Protein AF-A0A0F9D3J4-F1 (afdb_monomer_lite)

Radius of gyration: 23.86 Å; chains: 1; bounding box: 28×33×98 Å

Secondary structure (DSSP, 8-state):
-----------------------PPEEEEEEEEEETTEEEEEEEEEETTS---TT-SS-EEEEEESS-B-HHHHHHHHHHHHHHTT-GGGTTTTHHHHHHHPPPB-TT-EEEEEE-TT--EEEEETTEE--

Foldseek 3Di:
DDDDDPDDDDDPPPPPPPPPCPLDWAWLDKDWDDDPHDTFWIWTKTDSVSHDDPPDDWIKIKTFGQAWDAQLVVLVVVLVVCVVVVVPVCRVVCNVVSNQQDGTDGHRKMWMWTAHRVRDIWIDINNHTRD

Organism: NCBI:txid412755

pLDDT: mean 87.99, std 17.9, range [39.69, 98.56]

Structure (mmCIF, N/CA/C/O backbone):
data_AF-A0A0F9D3J4-F1
#
_entry.id   AF-A0A0F9D3J4-F1
#
loop_
_atom_site.group_PDB
_atom_site.id
_atom_site.type_symbol
_atom_site.label_atom_id
_atom_site.label_alt_id
_atom_site.label_comp_id
_atom_site.label_asym_id
_atom_site.label_entity_id
_atom_site.label_seq_id
_atom_site.pdbx_PDB_ins_code
_atom_site.Cartn_x
_atom_site.Cartn_y
_atom_site.Cartn_z
_atom_site.occupancy
_atom_site.B_iso_or_equiv
_atom_site.auth_seq_id
_atom_site.auth_comp_id
_atom_site.auth_asym_id
_atom_site.auth_atom_id
_atom_site.pdbx_PDB_model_num
ATOM 1 N N . MET A 1 1 ? -3.394 -19.948 -79.403 1.00 39.69 1 MET A N 1
ATOM 2 C CA . MET A 1 1 ? -2.740 -18.671 -79.032 1.00 39.69 1 MET A CA 1
ATOM 3 C C . MET A 1 1 ? -3.462 -18.092 -77.824 1.00 39.69 1 MET A C 1
ATOM 5 O O . MET A 1 1 ? -4.677 -18.173 -77.764 1.00 39.69 1 MET A O 1
ATOM 9 N N . ARG A 1 2 ? -2.680 -17.616 -76.853 1.00 48.69 2 ARG A N 1
ATOM 10 C CA . ARG A 1 2 ? -3.024 -17.115 -75.508 1.00 48.69 2 ARG A CA 1
ATOM 11 C C . ARG A 1 2 ? -4.236 -16.167 -75.433 1.00 48.69 2 ARG A C 1
ATOM 13 O O . ARG A 1 2 ? -4.377 -15.338 -76.329 1.00 48.69 2 ARG A O 1
ATOM 20 N N . LYS A 1 3 ? -4.938 -16.181 -74.285 1.00 40.97 3 LYS A N 1
ATOM 21 C CA . LYS A 1 3 ? -5.126 -15.059 -73.315 1.00 40.97 3 LYS A CA 1
ATOM 22 C C . LYS A 1 3 ? -6.365 -15.353 -72.445 1.00 40.97 3 LYS A C 1
ATOM 24 O O . LYS A 1 3 ? -7.468 -15.398 -72.961 1.00 40.97 3 LYS A O 1
ATOM 29 N N . SER A 1 4 ? -6.207 -15.831 -71.212 1.00 41.06 4 SER A N 1
ATOM 30 C CA . SER A 1 4 ? -5.938 -15.086 -69.963 1.00 41.06 4 SER A CA 1
ATOM 31 C C . SER A 1 4 ? -7.217 -14.982 -69.123 1.00 41.06 4 SER A C 1
ATOM 33 O O . SER A 1 4 ? -8.050 -14.110 -69.335 1.00 41.06 4 SER A O 1
ATOM 35 N N . ILE A 1 5 ? -7.338 -15.907 -68.170 1.00 49.16 5 ILE A N 1
ATOM 36 C CA . ILE A 1 5 ? -8.281 -15.888 -67.048 1.00 49.16 5 ILE A CA 1
ATOM 37 C C . ILE A 1 5 ? -7.826 -14.773 -66.099 1.00 49.16 5 ILE A C 1
ATOM 39 O O . ILE A 1 5 ? -6.699 -14.808 -65.607 1.00 49.16 5 ILE A O 1
ATOM 43 N N . VAL A 1 6 ? -8.671 -13.771 -65.857 1.00 45.12 6 VAL A N 1
ATOM 44 C CA . VAL A 1 6 ? -8.454 -12.798 -64.780 1.00 45.12 6 VAL A CA 1
ATOM 45 C C . VAL A 1 6 ? -8.975 -13.437 -63.496 1.00 45.12 6 VAL A C 1
ATOM 47 O O . VAL A 1 6 ? -10.164 -13.372 -63.199 1.00 45.12 6 VAL A O 1
ATOM 50 N N . SER A 1 7 ? -8.094 -14.105 -62.750 1.00 44.06 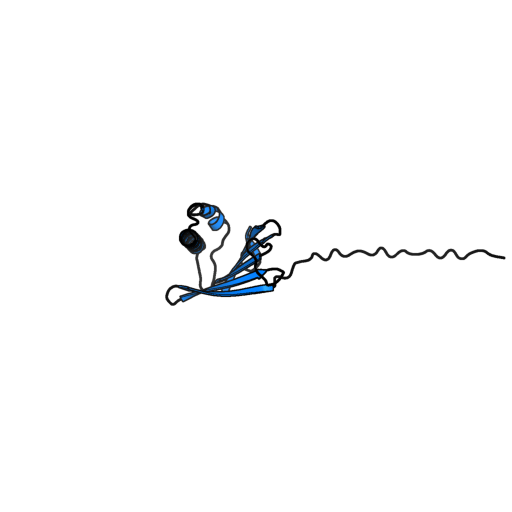7 SER A N 1
ATOM 51 C CA . SER A 1 7 ? -8.377 -14.462 -61.359 1.00 44.06 7 SER A CA 1
ATOM 52 C C . SER A 1 7 ? -8.220 -13.209 -60.506 1.00 44.06 7 SER A C 1
ATOM 54 O O . SER A 1 7 ? -7.115 -12.700 -60.326 1.00 44.06 7 SER A O 1
ATOM 56 N N . LEU A 1 8 ? -9.345 -12.710 -59.999 1.00 46.28 8 LEU A N 1
ATOM 57 C CA . LEU A 1 8 ? -9.405 -11.684 -58.966 1.00 46.28 8 LEU A CA 1
ATOM 58 C C . LEU A 1 8 ? -8.728 -12.247 -57.702 1.00 46.28 8 LEU A C 1
ATOM 60 O O . LEU A 1 8 ? -9.284 -13.112 -57.029 1.00 46.28 8 LEU A O 1
ATOM 64 N N . LEU A 1 9 ? -7.502 -11.808 -57.408 1.00 44.47 9 LEU A N 1
ATOM 65 C CA . LEU A 1 9 ? -6.818 -12.143 -56.160 1.00 44.47 9 LEU A CA 1
ATOM 66 C C . LEU A 1 9 ? -7.448 -11.317 -55.031 1.00 44.47 9 LEU A C 1
ATOM 68 O O . LEU A 1 9 ? -7.178 -10.126 -54.882 1.00 44.47 9 LEU A O 1
ATOM 72 N N . SER A 1 10 ? -8.309 -11.947 -54.240 1.00 47.59 10 SER A N 1
ATOM 73 C CA . SER A 1 10 ? -8.764 -11.414 -52.960 1.00 47.59 10 SER A CA 1
ATOM 74 C C . SER A 1 10 ? -7.584 -11.445 -51.988 1.00 47.59 10 SER A C 1
ATOM 76 O O . SER A 1 10 ? -7.189 -12.512 -51.528 1.00 47.59 10 SER A O 1
ATOM 78 N N . ILE A 1 11 ? -6.980 -10.292 -51.703 1.00 61.31 11 ILE A N 1
ATOM 79 C CA . ILE A 1 11 ? -5.970 -10.168 -50.647 1.00 61.31 11 ILE A CA 1
ATOM 80 C C . ILE A 1 11 ? -6.712 -10.261 -49.307 1.00 61.31 11 ILE A C 1
ATOM 82 O O . ILE A 1 11 ? -7.546 -9.393 -49.038 1.00 61.31 11 ILE A O 1
ATOM 86 N N . PRO A 1 12 ? -6.454 -11.265 -48.451 1.00 57.50 12 PRO A N 1
ATOM 87 C CA . PRO A 1 12 ? -6.977 -11.229 -47.100 1.00 57.50 12 PRO A CA 1
ATOM 88 C C . PRO A 1 12 ? -6.198 -10.156 -46.339 1.00 57.50 12 PRO A C 1
ATOM 90 O O . PRO A 1 12 ? -4.985 -10.259 -46.146 1.00 57.50 12 PRO A O 1
ATOM 93 N N . LEU A 1 13 ? -6.900 -9.096 -45.941 1.00 56.94 13 LEU A N 1
ATOM 94 C CA . LEU A 1 13 ? -6.393 -8.105 -45.006 1.00 56.94 13 LEU A CA 1
ATOM 95 C C . LEU A 1 13 ? -6.146 -8.829 -43.676 1.00 56.94 13 LEU A C 1
ATOM 97 O O . LEU A 1 13 ? -7.079 -9.100 -42.924 1.00 56.94 13 LEU A O 1
ATOM 101 N N . LEU A 1 14 ? -4.893 -9.212 -43.427 1.00 52.09 14 LEU A N 1
ATOM 102 C CA . LEU A 1 14 ? -4.442 -9.723 -42.138 1.00 52.09 14 LEU A CA 1
ATOM 103 C C . LEU A 1 14 ? -4.642 -8.609 -41.109 1.00 52.09 14 LEU A C 1
ATOM 105 O O . LEU A 1 14 ? -3.822 -7.702 -40.980 1.00 52.09 14 LEU A O 1
ATOM 109 N N . LEU A 1 15 ? -5.766 -8.668 -40.398 1.00 55.50 15 LEU A N 1
ATOM 110 C CA . LEU A 1 15 ? -5.972 -7.928 -39.166 1.00 55.50 15 LEU A CA 1
ATOM 111 C C . LEU A 1 15 ? -4.920 -8.440 -38.178 1.00 55.50 15 LEU A C 1
ATOM 113 O O . LEU A 1 15 ? -5.085 -9.502 -37.582 1.00 55.50 15 LEU A O 1
ATOM 117 N N . LEU A 1 16 ? -3.805 -7.719 -38.042 1.00 51.72 16 LEU A N 1
ATOM 118 C CA . LEU A 1 16 ? -2.929 -7.900 -36.896 1.00 51.72 16 LEU A CA 1
ATOM 119 C C . LEU A 1 16 ? -3.729 -7.482 -35.665 1.00 51.72 16 LEU A C 1
ATOM 121 O O . LEU A 1 16 ? -3.842 -6.298 -35.351 1.00 51.72 16 LEU A O 1
ATOM 125 N N . SER A 1 17 ? -4.306 -8.466 -34.984 1.00 54.84 17 SER A N 1
ATOM 126 C CA . SER A 1 17 ? -4.789 -8.309 -33.622 1.00 54.84 17 SER A CA 1
ATOM 127 C C . SER A 1 17 ? -3.619 -7.791 -32.792 1.00 54.84 17 SER A C 1
ATOM 129 O O . SER A 1 17 ? -2.645 -8.508 -32.557 1.00 54.84 17 SER A O 1
ATOM 131 N N . MET A 1 18 ? -3.678 -6.524 -32.388 1.00 55.41 18 MET A N 1
ATOM 132 C CA . MET A 1 18 ? -2.785 -5.984 -31.373 1.00 55.41 18 MET A CA 1
ATOM 133 C C . MET A 1 18 ? -3.153 -6.699 -30.072 1.00 55.41 18 MET A C 1
ATOM 135 O O . MET A 1 18 ? -4.056 -6.274 -29.357 1.00 55.41 18 MET A O 1
ATOM 139 N N . ASN A 1 19 ? -2.518 -7.838 -29.799 1.00 46.19 19 ASN A N 1
ATOM 140 C CA 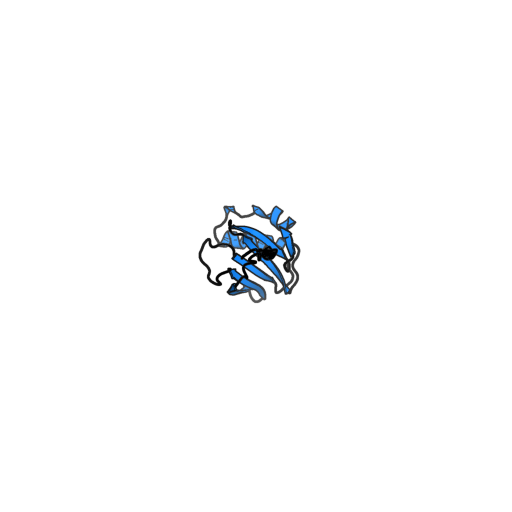. ASN A 1 19 ? -2.588 -8.448 -28.482 1.00 46.19 19 ASN A CA 1
ATOM 141 C C . ASN A 1 19 ? -1.962 -7.440 -27.521 1.00 46.19 19 ASN A C 1
ATOM 143 O O . ASN A 1 19 ? -0.741 -7.280 -27.496 1.00 46.19 19 ASN A O 1
ATOM 147 N N . SER A 1 20 ? -2.799 -6.723 -26.772 1.00 47.34 20 SER A N 1
ATOM 148 C CA . SER A 1 20 ? -2.358 -5.966 -25.611 1.00 47.34 20 SER A CA 1
ATOM 149 C C . SER A 1 20 ? -1.604 -6.943 -24.722 1.00 47.34 20 SER A C 1
ATOM 151 O O . SER A 1 20 ? -2.208 -7.846 -24.144 1.00 47.34 20 SER A O 1
ATOM 153 N N . LEU A 1 21 ? -0.279 -6.812 -24.667 1.00 47.06 21 LEU A N 1
ATOM 154 C CA . LEU A 1 21 ? 0.562 -7.577 -23.762 1.00 47.06 21 LEU A CA 1
ATOM 155 C C . LEU A 1 21 ? 0.239 -7.087 -22.348 1.00 47.06 21 LEU A C 1
ATOM 157 O O . LEU A 1 21 ? 0.934 -6.238 -21.797 1.00 47.06 21 LEU A O 1
ATOM 161 N N . SER A 1 22 ? -0.860 -7.577 -21.777 1.00 55.09 22 SER A N 1
ATOM 162 C CA . SER A 1 22 ? -1.036 -7.571 -20.334 1.00 55.09 22 SER A CA 1
ATOM 163 C C . SER A 1 22 ? 0.085 -8.452 -19.810 1.00 55.09 22 SER A C 1
ATOM 165 O O . SER A 1 22 ? 0.012 -9.676 -19.900 1.00 55.09 22 SER A O 1
ATOM 167 N N . ALA A 1 23 ? 1.202 -7.837 -19.428 1.00 62.12 23 ALA A N 1
ATOM 168 C CA . ALA A 1 23 ? 2.334 -8.576 -18.910 1.00 62.12 23 ALA A CA 1
ATOM 169 C C . ALA A 1 23 ? 1.863 -9.316 -17.654 1.00 62.12 23 ALA A C 1
ATOM 171 O O . ALA A 1 23 ? 1.584 -8.692 -16.630 1.00 62.12 23 ALA A O 1
ATOM 172 N N . GLU A 1 24 ? 1.723 -10.639 -17.745 1.00 85.81 24 GLU A N 1
ATOM 173 C CA . GLU A 1 24 ? 1.344 -11.450 -16.596 1.00 85.81 24 GLU A CA 1
ATOM 174 C C . GLU A 1 24 ? 2.408 -11.294 -15.504 1.00 85.81 24 GLU A C 1
ATOM 176 O O . GLU A 1 24 ? 3.598 -11.545 -15.71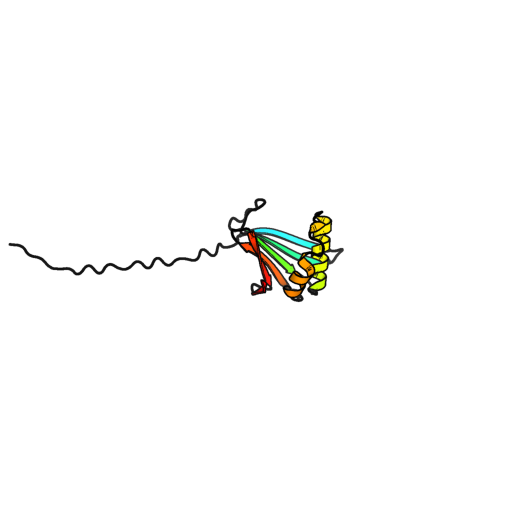6 1.00 85.81 24 GLU A O 1
ATOM 181 N N . PHE A 1 25 ? 1.980 -10.848 -14.325 1.00 94.38 25 PHE A N 1
ATOM 182 C CA . PHE A 1 25 ? 2.859 -10.686 -13.176 1.00 94.38 25 PHE A CA 1
ATOM 183 C C . PHE A 1 25 ? 3.202 -12.054 -12.584 1.00 94.38 25 PHE A C 1
ATOM 185 O O . PHE A 1 25 ? 2.331 -12.784 -12.112 1.00 94.38 25 PHE A O 1
ATOM 192 N N . LYS A 1 26 ? 4.493 -12.376 -12.548 1.00 96.88 26 LYS A N 1
ATOM 193 C CA . LYS A 1 26 ? 5.035 -13.572 -11.904 1.00 96.88 26 LYS A CA 1
ATOM 194 C C . LYS A 1 26 ? 5.519 -13.226 -10.504 1.00 96.88 26 LYS A C 1
ATOM 196 O O . LYS A 1 26 ? 6.122 -12.177 -10.278 1.00 96.88 26 LYS A O 1
ATOM 201 N N . GLN A 1 27 ? 5.249 -14.110 -9.550 1.00 97.38 27 GLN A N 1
ATOM 202 C CA . GLN A 1 27 ? 5.653 -13.905 -8.164 1.00 97.38 27 GLN A CA 1
ATOM 203 C C . GLN A 1 27 ? 7.179 -13.892 -8.043 1.00 97.38 27 GLN A C 1
ATOM 205 O O . GLN A 1 27 ? 7.847 -14.803 -8.520 1.00 97.38 27 GLN A O 1
ATOM 210 N N . VAL A 1 28 ? 7.695 -12.864 -7.374 1.00 97.88 28 VAL A N 1
ATOM 211 C CA . VAL A 1 28 ? 9.082 -12.795 -6.907 1.00 97.88 28 VAL A CA 1
ATOM 212 C C . VAL A 1 28 ? 9.187 -13.478 -5.547 1.00 97.88 28 VAL A C 1
ATOM 214 O O . VAL A 1 28 ? 10.054 -14.315 -5.329 1.00 97.88 28 VAL A O 1
ATOM 217 N N . GLY A 1 29 ? 8.285 -13.131 -4.627 1.00 97.31 29 GLY A N 1
ATOM 218 C CA . GLY A 1 29 ? 8.300 -13.635 -3.259 1.00 97.31 29 GLY A CA 1
ATOM 219 C C . GLY A 1 29 ? 7.056 -13.228 -2.477 1.00 97.31 29 GLY A C 1
ATOM 220 O O . GLY A 1 29 ? 6.244 -12.427 -2.948 1.00 97.31 29 GLY A O 1
ATOM 221 N N . GLN A 1 30 ? 6.918 -13.805 -1.287 1.00 98.19 30 GLN A N 1
ATOM 222 C CA . GLN A 1 30 ? 5.841 -13.511 -0.349 1.00 98.19 30 GLN A CA 1
ATOM 223 C C . GLN A 1 30 ? 6.346 -13.611 1.092 1.00 98.19 30 GLN A C 1
ATOM 225 O O . GLN A 1 30 ? 7.298 -14.344 1.364 1.00 98.19 30 GLN A O 1
ATOM 230 N N . SER A 1 31 ? 5.695 -12.906 2.006 1.00 97.38 31 SER A N 1
ATOM 231 C CA . SER A 1 31 ? 6.002 -12.924 3.437 1.00 97.38 31 SER A CA 1
ATOM 232 C C . SER A 1 31 ? 4.771 -12.540 4.243 1.00 97.38 31 SER A C 1
ATOM 234 O O . SER A 1 31 ? 3.973 -11.732 3.777 1.00 97.38 31 SER A O 1
ATOM 236 N N . ARG A 1 32 ? 4.661 -13.032 5.474 1.00 97.31 32 ARG A N 1
ATOM 237 C CA . ARG A 1 32 ? 3.663 -12.559 6.433 1.00 97.31 32 ARG A CA 1
ATOM 238 C C . ARG A 1 32 ? 4.254 -11.458 7.307 1.00 97.31 32 ARG A C 1
ATOM 240 O O . ARG A 1 32 ? 5.395 -11.578 7.748 1.00 97.31 32 ARG A O 1
ATOM 247 N N . PHE A 1 33 ? 3.493 -10.390 7.536 1.00 94.44 33 PHE A N 1
ATOM 248 C CA . PHE A 1 33 ? 3.816 -9.385 8.545 1.00 94.44 33 PHE A CA 1
ATOM 249 C C . PHE A 1 33 ? 3.028 -9.661 9.827 1.00 94.44 33 PHE A C 1
ATOM 251 O O . PHE A 1 33 ? 1.799 -9.774 9.801 1.00 94.44 33 PHE A O 1
ATOM 258 N N . GLU A 1 34 ? 3.747 -9.727 10.945 1.00 93.00 34 GLU A N 1
ATOM 259 C CA . GLU A 1 34 ? 3.209 -9.997 12.277 1.00 93.00 34 GLU A CA 1
ATOM 260 C C . GLU A 1 34 ? 3.549 -8.844 13.223 1.00 93.00 34 GLU A C 1
ATOM 262 O O . GLU A 1 34 ? 4.644 -8.276 13.173 1.00 93.00 34 GLU A O 1
ATOM 267 N N . TYR A 1 35 ? 2.616 -8.503 14.112 1.00 85.50 35 TYR A N 1
ATOM 268 C CA . TYR A 1 35 ? 2.835 -7.504 15.154 1.00 85.50 35 TYR A CA 1
ATOM 269 C C . TYR A 1 35 ? 2.461 -8.065 16.526 1.00 85.50 35 TYR A C 1
ATOM 271 O O . TYR A 1 35 ? 1.300 -8.392 16.786 1.00 85.50 35 TYR A O 1
ATOM 279 N N . TYR A 1 36 ? 3.467 -8.167 17.402 1.00 85.88 36 TYR A N 1
ATOM 280 C CA . TYR A 1 36 ? 3.453 -8.932 18.654 1.00 85.88 36 TYR A CA 1
ATOM 281 C C . TYR A 1 36 ? 3.121 -10.417 18.456 1.00 85.88 36 TYR A C 1
ATOM 283 O O . TYR A 1 36 ? 4.023 -11.241 18.415 1.00 85.88 36 TYR A O 1
ATOM 291 N N . PHE A 1 37 ? 1.838 -10.747 18.362 1.00 86.12 37 PHE A N 1
ATOM 292 C CA . PHE A 1 37 ? 1.314 -12.110 18.218 1.00 86.12 37 PHE A CA 1
ATOM 293 C C . PHE A 1 37 ? 0.165 -12.174 17.205 1.00 86.12 37 PHE A C 1
ATOM 295 O O . PHE A 1 37 ? -0.560 -13.163 17.145 1.00 86.12 37 PHE A O 1
ATOM 302 N N . TRP A 1 38 ? -0.037 -11.094 16.448 1.00 88.69 38 TRP A N 1
ATOM 303 C CA . TRP A 1 38 ? -1.116 -10.989 15.485 1.00 88.69 38 TRP A CA 1
ATOM 304 C C . TRP A 1 38 ? -0.592 -10.959 14.060 1.00 88.69 38 TRP A C 1
ATOM 306 O O . TRP A 1 38 ? 0.202 -10.081 13.711 1.00 88.69 38 TRP A O 1
ATOM 316 N N . ASP A 1 39 ? -1.168 -11.809 13.222 1.00 94.12 39 ASP A N 1
ATOM 317 C CA . ASP A 1 39 ? -1.009 -11.753 11.776 1.00 94.12 39 ASP A CA 1
ATOM 318 C C . ASP A 1 39 ? -1.729 -10.510 11.236 1.00 94.12 39 ASP A C 1
ATOM 320 O O . ASP A 1 39 ? -2.913 -10.288 11.508 1.00 94.12 39 ASP A O 1
ATOM 324 N N . VAL A 1 40 ? -1.004 -9.643 10.529 1.00 94.44 40 VAL A N 1
ATOM 325 C CA . VAL A 1 40 ? -1.525 -8.357 10.040 1.00 94.44 40 VAL A CA 1
ATOM 326 C C . VAL A 1 40 ? -1.895 -8.456 8.566 1.00 94.44 40 VAL A C 1
ATOM 328 O O . VAL A 1 40 ? -3.032 -8.163 8.202 1.00 94.44 40 VAL A O 1
ATOM 331 N N . TYR A 1 41 ? -0.947 -8.859 7.720 1.00 97.00 41 TYR A N 1
ATOM 332 C CA . TYR A 1 41 ? -1.177 -9.072 6.294 1.00 97.00 41 TYR A CA 1
ATOM 333 C C . TYR A 1 41 ? -0.178 -10.068 5.705 1.00 97.00 41 TYR A C 1
ATOM 335 O O . TYR A 1 41 ? 0.949 -10.208 6.188 1.00 97.00 41 TYR A O 1
ATOM 343 N N . ASP A 1 42 ? -0.571 -10.687 4.597 1.00 98.19 42 ASP A N 1
ATOM 344 C CA . ASP A 1 42 ? 0.337 -11.373 3.687 1.00 98.19 42 ASP A CA 1
ATOM 345 C C . ASP A 1 42 ? 0.779 -10.407 2.582 1.00 98.19 42 ASP A C 1
ATOM 347 O O . ASP A 1 42 ? -0.038 -9.871 1.832 1.00 98.19 42 ASP A O 1
ATOM 351 N N . ALA A 1 43 ? 2.085 -10.167 2.487 1.00 97.94 43 ALA A N 1
ATOM 352 C CA . ALA A 1 43 ? 2.699 -9.372 1.436 1.00 97.94 43 ALA A CA 1
ATOM 353 C C . ALA A 1 43 ? 3.157 -10.267 0.286 1.00 97.94 43 ALA A C 1
ATOM 355 O O . ALA A 1 43 ? 3.814 -11.287 0.497 1.00 97.94 43 ALA A O 1
ATOM 356 N N . LYS A 1 44 ? 2.880 -9.843 -0.946 1.00 98.44 44 LYS A N 1
ATOM 357 C CA . LYS A 1 44 ? 3.338 -10.492 -2.175 1.00 98.44 44 LYS A CA 1
ATOM 358 C C . LYS A 1 44 ? 3.942 -9.467 -3.122 1.00 98.44 44 LYS A C 1
ATOM 360 O O . LYS A 1 44 ? 3.308 -8.465 -3.443 1.00 98.44 44 LYS A O 1
ATOM 365 N N . LEU A 1 45 ? 5.145 -9.757 -3.611 1.00 98.00 45 LEU A N 1
ATOM 366 C CA . LEU A 1 45 ? 5.810 -8.988 -4.658 1.00 98.00 45 LEU A CA 1
ATOM 367 C C . LEU A 1 45 ? 5.797 -9.784 -5.962 1.00 98.00 45 LEU A C 1
ATOM 369 O O . LEU A 1 45 ? 6.149 -10.967 -5.984 1.00 98.00 45 LEU A O 1
ATOM 373 N N . ALA A 1 46 ? 5.428 -9.130 -7.056 1.00 97.62 46 ALA A N 1
ATOM 374 C CA . ALA A 1 46 ? 5.435 -9.710 -8.388 1.00 97.62 46 ALA A CA 1
ATOM 375 C C . ALA A 1 46 ? 6.017 -8.742 -9.428 1.00 97.62 46 ALA A C 1
ATOM 377 O O . ALA A 1 46 ? 5.861 -7.524 -9.330 1.00 97.62 46 ALA A O 1
ATOM 378 N N . THR A 1 47 ? 6.663 -9.296 -10.450 1.00 97.06 47 THR A N 1
ATOM 379 C CA . THR A 1 47 ? 7.197 -8.579 -11.621 1.00 97.06 47 THR A CA 1
ATOM 380 C C . THR A 1 47 ? 6.899 -9.395 -12.882 1.00 97.06 47 THR A C 1
ATOM 382 O O . THR A 1 47 ? 6.646 -10.595 -12.776 1.00 97.06 47 THR A O 1
ATOM 385 N N . PRO A 1 48 ? 6.957 -8.825 -14.098 1.00 95.69 48 PRO A N 1
ATOM 386 C CA . PRO A 1 48 ? 6.762 -9.606 -15.326 1.00 95.69 48 PRO A CA 1
ATOM 387 C C . PRO A 1 48 ? 7.732 -10.789 -15.472 1.00 95.69 48 PRO A C 1
ATOM 389 O O . PRO A 1 48 ? 7.407 -11.821 -16.060 1.00 95.69 48 PRO A O 1
ATOM 392 N N . THR A 1 49 ? 8.944 -10.650 -14.928 1.00 94.88 49 THR A N 1
ATOM 393 C CA . THR A 1 49 ? 9.996 -11.670 -15.014 1.00 94.88 49 THR A CA 1
ATOM 394 C C . THR A 1 49 ? 9.977 -12.654 -13.845 1.00 94.88 49 THR A C 1
ATOM 396 O O . THR A 1 49 ? 10.570 -13.724 -13.959 1.00 94.88 49 THR A O 1
ATOM 399 N N . GLY A 1 50 ? 9.320 -12.321 -12.728 1.00 96.06 50 GLY A N 1
ATOM 400 C CA . GLY A 1 50 ? 9.414 -13.074 -11.471 1.00 96.06 50 GLY A CA 1
ATOM 401 C C . GLY A 1 50 ? 10.763 -12.907 -10.765 1.00 96.06 50 GLY A C 1
ATOM 402 O O . GLY A 1 50 ? 11.059 -13.618 -9.813 1.00 96.06 50 GLY A O 1
ATOM 403 N N . GLN A 1 51 ? 11.591 -11.971 -11.230 1.00 95.44 51 GLN A N 1
ATOM 404 C CA . GLN A 1 51 ? 12.851 -11.575 -10.608 1.00 95.44 51 GLN A CA 1
ATOM 405 C C . GLN A 1 51 ? 12.771 -10.090 -10.259 1.00 95.44 51 GLN A C 1
ATOM 407 O O . GLN A 1 51 ? 12.146 -9.318 -10.993 1.00 95.44 51 GLN A O 1
ATOM 412 N N . TYR A 1 52 ? 13.378 -9.696 -9.141 1.00 93.69 52 TYR A N 1
ATOM 413 C CA . TYR A 1 52 ? 13.409 -8.302 -8.706 1.00 93.69 52 TYR A CA 1
ATOM 414 C C . TYR A 1 52 ? 14.810 -7.715 -8.834 1.00 93.69 52 TYR A C 1
ATOM 416 O O . TYR A 1 52 ? 15.792 -8.305 -8.385 1.00 93.69 52 TYR A O 1
ATOM 424 N N . GLN A 1 53 ? 14.875 -6.520 -9.410 1.00 93.50 53 GLN A N 1
ATOM 425 C CA . GLN A 1 53 ? 16.051 -5.663 -9.431 1.00 93.50 53 GLN A CA 1
ATOM 426 C C . GLN A 1 53 ? 15.643 -4.275 -8.936 1.00 93.50 53 GLN A C 1
ATOM 428 O O . GLN A 1 53 ? 14.528 -3.813 -9.188 1.00 93.50 53 GLN A O 1
ATOM 433 N N . PHE A 1 54 ? 16.534 -3.602 -8.210 1.00 90.56 54 PHE A N 1
ATOM 434 C CA . PHE A 1 54 ? 16.243 -2.270 -7.686 1.00 90.56 54 PHE A CA 1
ATOM 435 C C . PHE A 1 54 ? 15.947 -1.286 -8.829 1.00 90.56 54 PHE A C 1
ATOM 437 O O . PHE A 1 54 ? 16.716 -1.195 -9.783 1.00 90.56 54 PHE A O 1
ATOM 444 N N . GLY A 1 55 ? 14.835 -0.552 -8.723 1.00 89.81 55 GLY A N 1
ATOM 445 C CA . GLY A 1 55 ? 14.380 0.384 -9.759 1.00 89.81 55 GLY A CA 1
ATOM 446 C C . GLY A 1 55 ? 13.711 -0.276 -10.970 1.00 89.81 55 GLY A C 1
ATOM 447 O O . GLY A 1 55 ? 13.397 0.412 -11.937 1.00 89.81 55 GLY A O 1
ATOM 448 N N . GLN A 1 56 ? 13.489 -1.595 -10.942 1.00 92.25 56 GLN A N 1
ATOM 449 C CA . GLN A 1 56 ? 12.781 -2.287 -12.011 1.00 92.25 56 GLN A CA 1
ATOM 450 C C . GLN A 1 56 ? 11.282 -1.996 -11.949 1.00 92.25 56 GLN A C 1
ATOM 452 O O . GLN A 1 56 ? 10.625 -2.190 -10.925 1.00 92.25 56 GLN A O 1
ATOM 457 N N . HIS A 1 57 ? 10.739 -1.640 -13.106 1.00 95.56 57 HIS A N 1
ATOM 458 C CA . HIS A 1 57 ? 9.315 -1.487 -13.330 1.00 95.56 57 HIS A CA 1
ATOM 459 C C . HIS A 1 57 ? 8.883 -2.274 -14.584 1.00 95.56 57 HIS A C 1
ATOM 461 O O . HIS A 1 57 ? 9.708 -2.499 -15.474 1.00 95.56 57 HIS A O 1
ATOM 467 N N . PRO A 1 58 ? 7.618 -2.722 -14.673 1.00 96.12 58 PRO A N 1
ATOM 468 C CA . PRO A 1 58 ? 6.577 -2.612 -13.661 1.00 96.12 58 PRO A CA 1
ATOM 469 C C . PRO A 1 58 ? 6.781 -3.619 -12.519 1.00 96.12 58 PRO A C 1
ATOM 471 O O . PRO A 1 58 ? 7.375 -4.686 -12.690 1.00 96.12 58 PRO A O 1
ATOM 474 N N . SER A 1 59 ? 6.250 -3.289 -11.347 1.00 97.12 59 SER A N 1
ATOM 475 C CA . SER A 1 59 ? 6.159 -4.176 -10.188 1.00 97.12 59 SER A CA 1
ATOM 476 C C . SER A 1 59 ? 4.765 -4.069 -9.569 1.00 97.12 59 SER A C 1
ATOM 478 O O . SER A 1 59 ? 4.104 -3.039 -9.705 1.00 97.12 59 SER A O 1
ATOM 480 N N . LYS A 1 60 ? 4.310 -5.146 -8.925 1.00 97.56 60 LYS A N 1
ATOM 481 C CA . LYS A 1 60 ? 3.061 -5.210 -8.156 1.00 97.56 60 LYS A CA 1
ATOM 482 C C . LYS A 1 60 ? 3.394 -5.657 -6.739 1.00 97.56 60 LYS A C 1
ATOM 484 O O . LYS A 1 60 ? 3.875 -6.774 -6.548 1.00 97.56 60 LYS A O 1
ATOM 489 N N . LEU A 1 61 ? 3.131 -4.790 -5.767 1.00 97.69 61 LEU A N 1
ATOM 490 C CA . LEU A 1 61 ? 3.113 -5.127 -4.347 1.00 97.69 61 LEU A CA 1
ATOM 491 C C . LEU A 1 61 ? 1.656 -5.282 -3.916 1.00 97.69 61 LEU A C 1
ATOM 493 O O . LEU A 1 61 ? 0.863 -4.372 -4.135 1.00 97.69 61 LEU A O 1
ATOM 497 N N . SER A 1 62 ? 1.309 -6.408 -3.307 1.00 98.44 62 SER A N 1
ATOM 498 C CA . SER A 1 62 ? -0.034 -6.688 -2.794 1.00 98.44 62 SER A CA 1
ATOM 499 C C . SER A 1 62 ? 0.036 -7.026 -1.315 1.00 98.44 62 SER A C 1
ATOM 501 O O . SER A 1 62 ? 0.848 -7.866 -0.929 1.00 98.44 62 SER A O 1
ATOM 503 N N . LEU A 1 63 ? -0.811 -6.386 -0.511 1.00 98.06 63 LEU A N 1
ATOM 504 C CA . LEU A 1 63 ? -0.987 -6.654 0.913 1.00 98.06 63 LEU A CA 1
ATOM 505 C C . LEU A 1 63 ? -2.407 -7.181 1.125 1.00 98.06 63 LEU A C 1
ATOM 507 O O . LEU A 1 63 ? -3.364 -6.423 0.970 1.00 98.06 63 LEU A O 1
ATOM 511 N N . THR A 1 64 ? -2.543 -8.468 1.436 1.00 98.56 64 THR A N 1
ATOM 512 C CA . THR A 1 64 ? -3.829 -9.079 1.796 1.00 98.56 64 THR A CA 1
ATOM 513 C C . THR A 1 64 ? -3.970 -9.050 3.304 1.00 98.56 64 THR A C 1
ATOM 515 O O . THR A 1 64 ? -3.224 -9.731 4.008 1.00 98.56 64 THR A O 1
ATOM 518 N N . TYR A 1 65 ? -4.889 -8.230 3.798 1.00 97.81 65 TYR A N 1
ATOM 519 C CA . TYR A 1 65 ? -5.050 -7.988 5.222 1.00 97.81 65 TYR A CA 1
ATOM 520 C C . TYR A 1 65 ? -5.763 -9.154 5.884 1.00 97.81 65 TYR A C 1
ATOM 522 O O . TYR A 1 65 ? -6.734 -9.692 5.366 1.00 97.81 65 TYR A O 1
ATOM 530 N N . LEU A 1 66 ? -5.270 -9.543 7.051 1.00 97.62 66 LEU A N 1
ATOM 531 C CA . LEU A 1 66 ? -5.777 -10.683 7.809 1.00 97.62 66 LEU A CA 1
ATOM 532 C C . LEU A 1 66 ? -6.702 -10.241 8.946 1.00 97.62 66 LEU A C 1
ATOM 534 O O . LEU A 1 66 ? -7.082 -11.070 9.761 1.00 97.62 66 LEU A O 1
ATOM 538 N N . ARG A 1 67 ? -7.034 -8.939 9.008 1.00 95.88 67 ARG A N 1
ATOM 539 C CA . ARG A 1 67 ? -7.951 -8.296 9.961 1.00 95.88 67 ARG A CA 1
ATOM 540 C C . ARG A 1 67 ? -8.525 -7.007 9.363 1.00 95.88 67 ARG A C 1
ATOM 542 O O . ARG A 1 67 ? -7.986 -6.484 8.389 1.00 95.88 67 ARG A O 1
ATOM 549 N N . ASP A 1 68 ? -9.545 -6.459 10.013 1.00 97.44 68 ASP A N 1
ATOM 550 C CA . ASP A 1 68 ? -10.097 -5.141 9.697 1.00 97.44 68 ASP A CA 1
ATOM 551 C C . ASP A 1 68 ? -9.145 -3.998 10.091 1.00 97.44 68 ASP A C 1
ATOM 553 O O . ASP A 1 68 ? -8.608 -3.973 11.203 1.00 97.44 68 ASP A O 1
ATOM 557 N N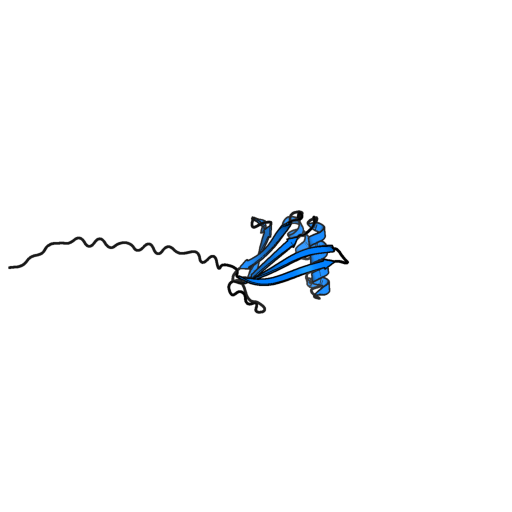 . PHE A 1 69 ? -9.007 -3.004 9.211 1.00 96.69 69 PHE A N 1
ATOM 558 C CA . PHE A 1 69 ? -8.260 -1.772 9.459 1.00 96.69 69 PHE A CA 1
ATOM 559 C C . PHE A 1 69 ? -8.993 -0.555 8.904 1.00 96.69 69 PHE A C 1
ATOM 561 O O . PHE A 1 69 ? -9.428 -0.547 7.754 1.00 96.69 69 PHE A O 1
ATOM 568 N N . ALA A 1 70 ? -9.070 0.516 9.694 1.00 98.06 70 ALA A N 1
ATOM 569 C CA . ALA A 1 70 ? -9.502 1.801 9.164 1.00 98.06 70 ALA A CA 1
ATOM 570 C C . ALA A 1 70 ? -8.395 2.412 8.289 1.00 98.06 70 ALA A C 1
ATOM 572 O O . ALA A 1 70 ? -7.209 2.294 8.615 1.00 98.06 70 ALA A O 1
ATOM 573 N N . ALA A 1 71 ? -8.760 3.139 7.231 1.00 97.56 71 ALA A N 1
ATOM 574 C CA . ALA A 1 71 ? -7.806 3.758 6.305 1.00 97.56 71 ALA A CA 1
ATOM 575 C C . ALA A 1 71 ? -6.762 4.622 7.034 1.00 97.56 71 ALA A C 1
ATOM 577 O O . ALA A 1 71 ? -5.563 4.563 6.755 1.00 97.56 71 ALA A O 1
ATOM 578 N N . LYS A 1 72 ? -7.207 5.376 8.048 1.00 98.12 72 LYS A N 1
ATOM 579 C CA . LYS A 1 72 ? -6.342 6.220 8.887 1.00 98.12 72 LYS A CA 1
ATOM 580 C C . LYS A 1 72 ? -5.238 5.445 9.609 1.00 98.12 72 LYS A C 1
ATOM 582 O O . LYS A 1 72 ? -4.140 5.971 9.774 1.00 98.12 72 LYS A O 1
ATOM 587 N N . ASP A 1 73 ? -5.508 4.206 10.013 1.00 96.94 73 ASP A N 1
ATOM 588 C CA . ASP A 1 73 ? -4.544 3.383 10.739 1.00 96.94 73 ASP A CA 1
ATOM 589 C C . ASP A 1 73 ? -3.494 2.826 9.769 1.00 96.94 73 ASP A C 1
ATOM 591 O O . ASP A 1 73 ? -2.311 2.763 10.106 1.00 96.94 73 ASP A O 1
ATOM 595 N N . ILE A 1 74 ? -3.893 2.534 8.526 1.00 96.38 74 ILE A N 1
ATOM 596 C CA . ILE A 1 74 ? -2.978 2.145 7.445 1.00 96.38 74 ILE A CA 1
ATOM 597 C C . ILE A 1 74 ? -2.064 3.320 7.056 1.00 96.38 74 ILE A C 1
ATOM 599 O O . ILE A 1 74 ? -0.853 3.143 6.898 1.00 96.38 74 ILE A O 1
ATOM 603 N N . VAL A 1 75 ? -2.607 4.539 6.951 1.00 97.94 75 VAL A N 1
ATOM 604 C CA . VAL A 1 75 ? -1.820 5.759 6.678 1.00 97.94 75 VAL A CA 1
ATOM 605 C C . VAL A 1 75 ? -0.837 6.048 7.815 1.00 97.94 75 VAL A C 1
ATOM 607 O O . VAL A 1 75 ? 0.340 6.319 7.562 1.00 97.94 75 VAL A O 1
ATOM 610 N N . LYS A 1 76 ? -1.271 5.922 9.074 1.00 97.12 76 LYS A N 1
ATOM 611 C CA . LYS A 1 76 ? -0.385 6.041 10.240 1.00 97.12 76 LYS A CA 1
ATOM 612 C C . LYS A 1 76 ? 0.754 5.021 10.184 1.00 97.12 76 LYS A C 1
ATOM 614 O O . LYS A 1 76 ? 1.915 5.410 10.282 1.00 97.12 76 LYS A O 1
ATOM 619 N N . ALA A 1 77 ? 0.438 3.746 9.957 1.00 93.94 77 ALA A N 1
ATOM 620 C CA . ALA A 1 77 ? 1.438 2.686 9.853 1.00 93.94 77 ALA A CA 1
ATOM 621 C C . ALA A 1 77 ? 2.421 2.932 8.696 1.00 93.94 77 ALA A C 1
ATOM 623 O O . ALA A 1 77 ? 3.618 2.710 8.850 1.00 93.94 77 ALA A O 1
ATOM 624 N N . THR A 1 78 ? 1.950 3.448 7.556 1.00 94.88 78 THR A N 1
ATOM 625 C CA . THR A 1 78 ? 2.808 3.800 6.408 1.00 94.88 78 THR A CA 1
ATOM 626 C C . THR A 1 78 ? 3.831 4.875 6.782 1.00 94.88 78 THR A C 1
ATOM 628 O O . THR A 1 78 ? 5.013 4.739 6.461 1.00 94.88 78 THR A O 1
ATOM 631 N N . ASN A 1 79 ? 3.413 5.906 7.520 1.00 97.62 79 ASN A N 1
ATOM 632 C CA . ASN A 1 79 ? 4.331 6.918 8.039 1.00 97.62 79 ASN A CA 1
ATOM 633 C C . ASN A 1 79 ? 5.353 6.323 9.017 1.00 97.62 79 ASN A C 1
ATOM 635 O O . ASN A 1 79 ? 6.545 6.608 8.905 1.00 97.62 79 ASN A O 1
ATOM 639 N N . GLU A 1 80 ? 4.922 5.449 9.930 1.00 95.00 80 GLU A N 1
ATOM 640 C CA . GLU A 1 80 ? 5.831 4.733 10.838 1.00 95.00 80 GLU A CA 1
ATOM 641 C C . GLU A 1 80 ? 6.873 3.912 10.052 1.00 95.00 80 GLU A C 1
ATOM 643 O O . GLU A 1 80 ? 8.067 3.971 10.355 1.00 95.00 80 GLU A O 1
ATOM 648 N N . GLN A 1 81 ? 6.468 3.231 8.971 1.00 93.38 81 GLN A N 1
ATOM 649 C CA . GLN A 1 81 ? 7.399 2.510 8.095 1.00 93.38 81 GLN A CA 1
ATOM 650 C C . GLN A 1 81 ? 8.393 3.449 7.403 1.00 93.38 81 GLN A C 1
ATOM 652 O O . GLN A 1 81 ? 9.591 3.166 7.368 1.00 93.38 81 GLN A O 1
ATOM 657 N N . TRP A 1 82 ? 7.947 4.594 6.882 1.00 96.69 82 TRP A N 1
ATOM 658 C CA . TRP A 1 82 ? 8.867 5.581 6.310 1.00 96.69 82 TRP A CA 1
ATOM 659 C C . TRP A 1 82 ? 9.855 6.120 7.334 1.00 96.69 82 TRP A C 1
ATOM 661 O O . TRP A 1 82 ? 11.031 6.277 7.004 1.00 96.69 82 TRP A O 1
ATOM 671 N N . GLN A 1 83 ? 9.423 6.344 8.572 1.00 96.56 83 GLN A N 1
ATOM 672 C CA . GLN A 1 83 ? 10.319 6.743 9.648 1.00 96.56 83 GLN A CA 1
ATOM 673 C C . GLN A 1 83 ? 11.389 5.672 9.901 1.00 96.56 83 GLN A C 1
ATOM 675 O O . GLN A 1 83 ? 12.574 6.003 9.945 1.00 96.56 83 GLN A O 1
ATOM 680 N N . HIS A 1 84 ? 11.004 4.395 9.987 1.00 94.31 84 HIS A N 1
ATOM 681 C CA . HIS A 1 84 ? 11.947 3.282 10.154 1.00 94.31 84 HIS A CA 1
ATOM 682 C C . HIS A 1 84 ? 12.927 3.132 8.983 1.00 94.31 84 HIS A C 1
ATOM 684 O O . HIS A 1 84 ? 14.086 2.779 9.189 1.00 94.31 84 HIS A O 1
ATOM 690 N N . LEU A 1 85 ? 12.498 3.460 7.763 1.00 94.81 85 LEU A N 1
ATOM 691 C CA . LEU A 1 85 ? 13.339 3.463 6.561 1.00 94.81 85 LEU A CA 1
ATOM 692 C C . LEU A 1 85 ? 14.189 4.740 6.406 1.00 94.81 85 LEU A C 1
ATOM 694 O O . LEU A 1 85 ? 14.849 4.919 5.377 1.00 94.81 85 LEU A O 1
ATOM 698 N N . GLY A 1 86 ? 14.150 5.659 7.379 1.00 97.00 86 GLY A N 1
ATOM 699 C CA . GLY A 1 86 ? 14.865 6.936 7.328 1.00 97.00 86 GLY A CA 1
ATOM 700 C C . GLY A 1 86 ? 14.334 7.903 6.263 1.00 97.00 86 GLY A C 1
ATOM 701 O O . GLY A 1 86 ? 15.043 8.815 5.843 1.00 97.00 86 GLY A O 1
ATOM 702 N N . LYS A 1 87 ? 13.096 7.713 5.795 1.00 96.31 87 LYS A N 1
ATOM 703 C CA . LYS A 1 87 ? 12.412 8.558 4.804 1.00 96.31 87 LYS A CA 1
ATOM 704 C C . LYS A 1 87 ? 11.611 9.667 5.487 1.00 96.31 87 LYS A C 1
ATOM 706 O O . LYS A 1 87 ? 10.431 9.862 5.205 1.00 96.31 87 LYS A O 1
ATOM 711 N N . THR A 1 88 ? 12.253 10.403 6.390 1.00 95.19 88 THR A N 1
ATOM 712 C CA . THR A 1 88 ? 11.603 11.442 7.206 1.00 95.19 88 THR A CA 1
ATOM 713 C C . THR A 1 88 ? 10.969 12.557 6.371 1.00 95.19 88 THR A C 1
ATOM 715 O O . THR A 1 88 ? 9.955 13.119 6.764 1.00 95.19 88 THR A O 1
ATOM 718 N N . GLN A 1 89 ? 11.499 12.825 5.175 1.00 96.81 89 GLN A N 1
ATOM 719 C CA . GLN A 1 89 ? 10.951 13.789 4.218 1.00 96.81 89 GLN A CA 1
ATOM 720 C C . GLN A 1 89 ? 9.592 13.391 3.616 1.00 96.81 89 GLN A C 1
ATOM 722 O O . GLN A 1 89 ? 8.969 14.206 2.935 1.00 96.81 89 GLN A O 1
ATOM 727 N N . LEU A 1 90 ? 9.168 12.134 3.780 1.00 95.88 90 LEU A N 1
ATOM 728 C CA . LEU A 1 90 ? 7.872 11.649 3.299 1.00 95.88 90 LEU A CA 1
ATOM 729 C C . LEU A 1 90 ? 6.793 11.681 4.387 1.00 95.88 90 LEU A C 1
ATOM 731 O O . LEU A 1 90 ? 5.617 11.560 4.056 1.00 95.88 90 LEU A O 1
ATOM 735 N N . LEU A 1 91 ? 7.174 11.872 5.654 1.00 96.88 91 LEU A N 1
ATOM 736 C CA . LEU A 1 91 ? 6.243 11.850 6.780 1.00 96.88 91 LEU A CA 1
ATOM 737 C C . LEU A 1 91 ? 5.188 12.945 6.633 1.00 96.88 91 LEU A C 1
ATOM 739 O O . LEU A 1 91 ? 5.523 14.114 6.443 1.00 96.88 91 LEU A O 1
ATOM 743 N N . GLY A 1 92 ? 3.915 12.562 6.680 1.00 96.69 92 GLY A N 1
ATOM 744 C CA . GLY A 1 92 ? 2.780 13.472 6.527 1.00 96.69 92 GLY A CA 1
ATOM 745 C C . GLY A 1 92 ? 2.549 13.979 5.100 1.00 96.69 92 GLY A C 1
ATOM 746 O O . GLY A 1 92 ? 1.499 14.548 4.810 1.00 96.69 92 GLY A O 1
ATOM 747 N N . LYS A 1 93 ? 3.507 13.784 4.182 1.00 97.75 93 LYS A N 1
ATOM 748 C CA . LYS A 1 93 ? 3.487 14.397 2.844 1.00 97.75 93 LYS A CA 1
ATOM 749 C C . LYS A 1 93 ? 2.312 13.917 1.998 1.00 97.75 93 LYS A C 1
ATOM 751 O O . LYS A 1 93 ? 1.809 14.671 1.169 1.00 97.75 93 LYS A O 1
ATOM 756 N N . PHE A 1 94 ? 1.909 12.665 2.186 1.00 96.31 94 PHE A N 1
ATOM 757 C CA . PHE A 1 94 ? 0.881 12.020 1.375 1.00 96.31 94 PHE A CA 1
ATOM 758 C C . PHE A 1 94 ? -0.402 11.721 2.152 1.00 96.31 94 PHE A C 1
ATOM 760 O O . PHE A 1 94 ? -1.335 11.195 1.560 1.00 96.31 94 PHE A O 1
ATOM 767 N N . ASP A 1 95 ? -0.494 12.078 3.434 1.00 97.69 95 ASP A N 1
ATOM 768 C CA . ASP A 1 95 ? -1.589 11.648 4.312 1.00 97.69 95 ASP A CA 1
ATOM 769 C C . ASP A 1 95 ? -2.963 12.011 3.757 1.00 97.69 95 ASP A C 1
ATOM 771 O O . ASP A 1 95 ? -3.824 11.147 3.638 1.00 97.69 95 ASP A O 1
ATOM 775 N N . GLN A 1 96 ? -3.156 13.268 3.349 1.00 97.69 96 GLN A N 1
ATOM 776 C CA . GLN A 1 96 ? -4.431 13.715 2.788 1.00 97.69 96 GLN A CA 1
ATOM 777 C C . GLN A 1 96 ? -4.783 12.961 1.497 1.00 97.69 96 GLN A C 1
ATOM 779 O O . GLN A 1 96 ? -5.941 12.611 1.286 1.00 97.69 96 GLN A O 1
ATOM 784 N N . GLN A 1 97 ? -3.792 12.703 0.641 1.00 96.75 97 GLN A N 1
ATOM 785 C CA . GLN A 1 97 ? -4.005 11.981 -0.610 1.00 96.75 97 GLN A CA 1
ATOM 786 C C . GLN A 1 97 ? -4.346 10.513 -0.343 1.00 96.75 97 GLN A C 1
ATOM 788 O O . GLN A 1 97 ? -5.293 9.997 -0.924 1.00 96.75 97 GLN A O 1
ATOM 793 N N . LEU A 1 98 ? -3.610 9.852 0.553 1.00 97.38 98 LEU A N 1
ATOM 794 C CA . LEU A 1 98 ? -3.837 8.452 0.897 1.00 97.38 98 LEU A CA 1
ATOM 795 C C . LEU A 1 98 ? -5.171 8.262 1.627 1.00 97.38 98 LEU A C 1
ATOM 797 O O . LEU A 1 98 ? -5.895 7.331 1.304 1.00 97.38 98 LEU A O 1
ATOM 801 N N . LEU A 1 99 ? -5.547 9.170 2.533 1.00 97.88 99 LEU A N 1
ATOM 802 C CA . LEU A 1 99 ? -6.848 9.149 3.214 1.00 97.88 99 LEU A CA 1
ATOM 803 C C . LEU A 1 99 ? -8.029 9.370 2.264 1.00 97.88 99 LEU A C 1
ATOM 805 O O . LEU A 1 99 ? -9.116 8.865 2.520 1.00 97.88 99 LEU A O 1
ATOM 809 N N . ALA A 1 100 ? -7.838 10.140 1.192 1.00 97.38 100 ALA A N 1
ATOM 810 C CA . ALA A 1 100 ? -8.864 10.318 0.168 1.00 97.38 100 ALA A CA 1
ATOM 811 C C . ALA A 1 100 ? -8.983 9.099 -0.763 1.00 97.38 100 ALA A C 1
ATOM 813 O O . ALA A 1 100 ? -10.026 8.904 -1.382 1.00 97.38 100 ALA A O 1
ATOM 814 N N . LEU A 1 101 ? -7.908 8.317 -0.889 1.00 97.06 101 LEU A N 1
ATOM 815 C CA . LEU A 1 101 ? -7.785 7.240 -1.865 1.00 97.06 101 LEU A CA 1
ATOM 816 C C . LEU A 1 101 ? -8.124 5.868 -1.285 1.00 97.06 101 LEU A C 1
ATOM 818 O O . LEU A 1 101 ? -8.789 5.068 -1.938 1.00 97.06 101 LEU A O 1
ATOM 822 N N . TRP A 1 102 ? -7.611 5.569 -0.095 1.00 98.00 102 TRP A N 1
ATOM 823 C CA . TRP A 1 102 ? -7.715 4.254 0.516 1.00 98.00 102 TRP A CA 1
ATOM 824 C C . TRP A 1 102 ? -9.021 4.125 1.303 1.00 98.00 102 TRP A C 1
ATOM 826 O O . TRP A 1 102 ? -9.285 4.958 2.173 1.00 98.00 102 TRP A O 1
ATOM 836 N N . PRO A 1 103 ? -9.828 3.085 1.036 1.00 97.19 103 PRO A N 1
ATOM 837 C CA . PRO A 1 103 ? -10.984 2.777 1.861 1.00 97.19 103 PRO A CA 1
ATOM 838 C C . PRO A 1 103 ? -10.548 2.132 3.183 1.00 97.19 103 PRO A C 1
ATOM 840 O O . PRO A 1 103 ? -9.395 1.723 3.354 1.00 97.19 103 PRO A O 1
ATOM 843 N N . ASP A 1 104 ? -11.494 1.999 4.109 1.00 98.12 104 ASP A N 1
ATOM 844 C CA . ASP A 1 104 ? -11.343 1.031 5.193 1.00 98.12 104 ASP A CA 1
ATOM 845 C C . ASP A 1 104 ? -11.227 -0.377 4.590 1.00 98.12 104 ASP A C 1
ATOM 847 O O . ASP A 1 104 ? -11.936 -0.712 3.641 1.00 98.12 104 ASP A O 1
ATOM 851 N N . ILE A 1 105 ? -10.334 -1.191 5.146 1.00 97.62 105 ILE A N 1
ATOM 852 C CA . ILE A 1 105 ? -10.023 -2.534 4.661 1.00 97.62 105 ILE A CA 1
ATOM 853 C C . ILE A 1 105 ? -10.628 -3.564 5.606 1.00 97.62 105 ILE A C 1
ATOM 855 O O . ILE A 1 105 ? -10.498 -3.455 6.829 1.00 97.62 105 ILE A O 1
ATOM 859 N N . LYS A 1 106 ? -11.280 -4.573 5.039 1.00 98.38 106 LYS A N 1
ATOM 860 C CA . LYS A 1 106 ? -11.794 -5.735 5.763 1.00 98.38 106 LYS A CA 1
ATOM 861 C C . LYS A 1 106 ? -10.828 -6.907 5.711 1.00 98.38 106 LYS A C 1
ATOM 863 O O . LYS A 1 106 ? -10.003 -7.017 4.805 1.00 98.38 106 LYS A O 1
ATOM 868 N N . GLU A 1 107 ? -10.940 -7.796 6.692 1.00 98.00 107 GLU A N 1
ATOM 869 C CA . GLU A 1 107 ? -10.235 -9.076 6.663 1.00 98.00 107 GLU A CA 1
ATOM 870 C C . GLU A 1 107 ? -10.458 -9.808 5.326 1.00 98.00 107 GLU A C 1
ATOM 872 O O . GLU A 1 107 ? -11.580 -9.929 4.834 1.00 98.00 107 GLU A O 1
ATOM 877 N N . GLY A 1 108 ? -9.365 -10.289 4.734 1.00 98.19 108 GLY A N 1
ATOM 878 C CA . GLY A 1 108 ? -9.331 -10.967 3.441 1.00 98.19 108 GLY A CA 1
ATOM 879 C C . GLY A 1 108 ? -9.194 -10.037 2.234 1.00 98.19 108 GLY A C 1
ATOM 880 O O . GLY A 1 108 ? -8.914 -10.523 1.139 1.00 98.19 108 GLY A O 1
ATOM 881 N N . GLU A 1 109 ? -9.348 -8.722 2.399 1.00 98.50 109 GLU A N 1
ATOM 882 C CA . GLU A 1 109 ? -9.224 -7.771 1.296 1.00 98.50 109 GLU A CA 1
ATOM 883 C C . GLU A 1 109 ? -7.770 -7.383 1.011 1.00 98.50 109 GLU A C 1
ATOM 885 O O . GLU A 1 109 ? -6.888 -7.417 1.876 1.00 98.50 109 GLU A O 1
ATOM 890 N N . THR A 1 110 ? -7.516 -6.982 -0.235 1.00 98.50 110 THR A N 1
ATOM 891 C CA . THR A 1 110 ? -6.170 -6.680 -0.722 1.00 98.50 110 THR A CA 1
ATOM 892 C C . THR A 1 110 ? -6.038 -5.227 -1.154 1.00 98.50 110 THR A C 1
ATOM 894 O O . THR A 1 110 ? -6.757 -4.769 -2.043 1.00 98.50 110 THR A O 1
ATOM 897 N N . LEU A 1 111 ? -5.027 -4.540 -0.619 1.00 98.31 111 LEU A N 1
ATOM 898 C CA . LEU A 1 111 ? -4.520 -3.281 -1.166 1.00 98.31 111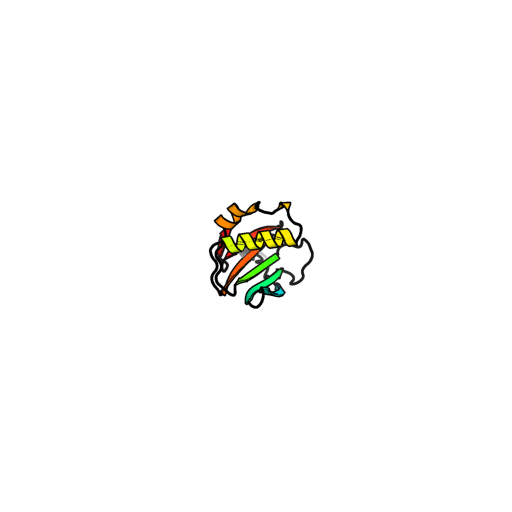 LEU A CA 1
ATOM 899 C C . LEU A 1 111 ? -3.278 -3.574 -2.014 1.00 98.31 111 LEU A C 1
ATOM 901 O O . LEU A 1 111 ? -2.317 -4.178 -1.537 1.00 98.31 111 LEU A O 1
ATOM 905 N N . SER A 1 112 ? -3.286 -3.167 -3.282 1.00 98.25 112 SER A N 1
ATOM 906 C CA . SER A 1 112 ? -2.146 -3.334 -4.188 1.00 98.25 112 SER A CA 1
ATOM 907 C C . SER A 1 112 ? -1.615 -2.001 -4.690 1.00 98.25 112 SER A C 1
ATOM 909 O O . SER A 1 112 ? -2.386 -1.101 -5.006 1.00 98.25 112 SER A O 1
ATOM 911 N N . PHE A 1 113 ? -0.298 -1.909 -4.835 1.00 97.69 113 PHE A N 1
ATOM 912 C CA . PHE A 1 113 ? 0.397 -0.821 -5.510 1.00 97.69 113 PHE A CA 1
ATOM 913 C C . PHE A 1 113 ? 1.100 -1.374 -6.749 1.00 97.69 113 PHE A C 1
ATOM 915 O O . PHE A 1 113 ? 1.937 -2.275 -6.643 1.00 97.69 113 PHE A O 1
ATOM 922 N N . ILE A 1 114 ? 0.734 -0.863 -7.924 1.00 97.56 114 ILE A N 1
ATOM 923 C CA . ILE A 1 114 ? 1.275 -1.302 -9.213 1.00 97.56 114 ILE A CA 1
ATOM 924 C C . ILE A 1 114 ? 1.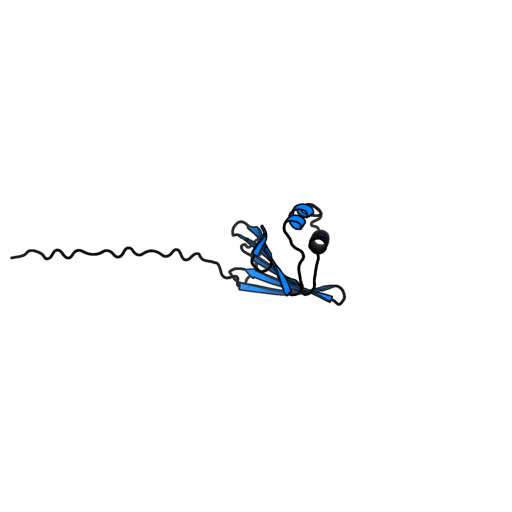937 -0.114 -9.892 1.00 97.56 114 ILE A C 1
ATOM 926 O O . ILE A 1 114 ? 1.305 0.924 -10.060 1.00 97.56 114 ILE A O 1
ATOM 930 N N . THR A 1 115 ? 3.188 -0.270 -10.309 1.00 97.12 115 THR A N 1
ATOM 931 C CA . THR A 1 115 ? 3.889 0.749 -11.099 1.00 97.12 115 THR A CA 1
ATOM 932 C C . THR A 1 115 ? 3.809 0.427 -12.585 1.00 97.12 115 THR A C 1
ATOM 934 O O . THR A 1 115 ? 3.982 -0.737 -12.943 1.00 97.12 115 THR A O 1
ATOM 937 N N . ASP A 1 116 ? 3.649 1.423 -13.450 1.00 95.50 116 ASP A N 1
ATOM 938 C CA . ASP A 1 116 ? 3.817 1.267 -14.900 1.00 95.50 116 ASP A CA 1
ATOM 939 C C . ASP A 1 116 ? 5.298 1.243 -15.326 1.00 95.50 116 ASP A C 1
ATOM 941 O O . ASP A 1 116 ? 6.196 1.289 -14.490 1.00 95.50 116 ASP A O 1
ATOM 945 N N . MET A 1 117 ? 5.568 1.173 -16.635 1.00 93.88 117 MET A N 1
ATOM 946 C CA . MET A 1 117 ? 6.930 1.164 -17.195 1.00 93.88 117 MET A CA 1
ATOM 947 C C . MET A 1 117 ? 7.739 2.434 -16.868 1.00 93.88 117 MET A C 1
ATOM 949 O O . MET A 1 117 ? 8.966 2.397 -16.925 1.00 93.88 117 MET A O 1
ATOM 953 N N . GLN A 1 118 ? 7.075 3.551 -16.559 1.00 94.56 118 GLN A N 1
ATOM 954 C CA . GLN A 1 118 ? 7.698 4.823 -16.187 1.00 94.56 118 GLN A CA 1
ATOM 955 C C . GLN A 1 118 ? 7.908 4.949 -14.669 1.00 94.56 118 GLN A C 1
ATOM 957 O O . GLN A 1 118 ? 8.485 5.934 -14.210 1.00 94.56 118 GLN A O 1
ATOM 962 N N . GLY A 1 119 ? 7.460 3.961 -13.889 1.00 93.56 119 GLY A N 1
ATOM 963 C CA . GLY A 1 119 ? 7.512 3.981 -12.431 1.00 93.56 119 GLY A CA 1
ATOM 964 C C . GLY A 1 119 ? 6.369 4.766 -11.786 1.00 93.56 119 GLY A C 1
ATOM 965 O O . GLY A 1 119 ? 6.379 4.953 -10.568 1.00 93.56 119 GLY A O 1
ATOM 966 N N . VAL A 1 120 ? 5.370 5.209 -12.558 1.00 95.81 120 VAL A N 1
ATOM 967 C CA . VAL A 1 120 ? 4.179 5.860 -12.005 1.00 95.81 120 VAL A CA 1
ATOM 968 C C . VAL A 1 120 ? 3.322 4.799 -11.331 1.00 95.81 120 VAL A C 1
ATOM 970 O O . VAL A 1 120 ? 2.978 3.778 -11.924 1.00 95.81 120 VAL A O 1
ATOM 973 N N . GLY A 1 121 ? 3.015 5.029 -10.059 1.00 96.06 121 GLY A N 1
ATOM 974 C CA . GLY A 1 121 ? 2.250 4.113 -9.228 1.00 96.06 121 GLY A CA 1
ATOM 975 C C . GLY A 1 121 ? 0.744 4.326 -9.318 1.00 96.06 121 GLY A C 1
ATOM 976 O O . GLY A 1 121 ? 0.276 5.452 -9.446 1.00 96.06 121 GLY A O 1
ATOM 977 N N . THR A 1 122 ? -0.014 3.244 -9.191 1.00 97.69 122 THR A N 1
ATOM 978 C CA . THR A 1 122 ? -1.472 3.249 -9.051 1.00 97.69 122 THR A CA 1
ATOM 979 C C . THR A 1 122 ? -1.876 2.279 -7.948 1.00 97.69 122 THR A C 1
ATOM 981 O O . THR A 1 122 ? -1.379 1.148 -7.895 1.00 97.69 122 THR A O 1
ATOM 984 N N . PHE A 1 123 ? -2.795 2.704 -7.086 1.00 98.25 123 PHE A N 1
ATOM 985 C CA . PHE A 1 123 ? -3.379 1.868 -6.045 1.00 98.25 123 PHE A CA 1
ATOM 986 C C . PHE A 1 123 ? -4.641 1.148 -6.519 1.00 98.25 123 PHE A C 1
ATOM 988 O O . PHE A 1 123 ? -5.429 1.678 -7.305 1.00 98.25 123 PHE A O 1
ATOM 995 N N . TYR A 1 124 ? -4.842 -0.061 -5.999 1.00 98.44 124 TYR A N 1
ATOM 996 C CA . TYR A 1 124 ? -6.006 -0.905 -6.255 1.00 98.44 124 TYR A CA 1
ATOM 997 C C . TYR A 1 124 ? -6.505 -1.532 -4.951 1.00 98.44 124 TYR A C 1
ATOM 999 O O . TYR A 1 124 ? -5.690 -1.975 -4.143 1.00 98.44 124 TYR A O 1
ATOM 1007 N N . HIS A 1 125 ? -7.822 -1.640 -4.784 1.00 98.44 125 HIS A N 1
ATOM 1008 C CA . HIS A 1 125 ? -8.487 -2.399 -3.718 1.00 98.44 125 HIS A CA 1
ATOM 1009 C C . HIS A 1 125 ? -9.296 -3.536 -4.339 1.00 98.44 125 HIS A C 1
ATOM 1011 O O . HIS A 1 125 ? -10.152 -3.271 -5.178 1.00 98.44 125 HIS A O 1
ATOM 1017 N N . ASN A 1 126 ? -8.994 -4.792 -3.991 1.00 97.12 126 ASN A N 1
ATOM 1018 C CA . ASN A 1 126 ? -9.606 -5.986 -4.603 1.00 97.12 126 ASN A CA 1
ATOM 1019 C C . ASN A 1 126 ? -9.678 -5.893 -6.144 1.00 97.12 126 ASN A C 1
ATOM 1021 O O . ASN A 1 126 ? -10.726 -6.096 -6.751 1.00 97.12 126 ASN A O 1
ATOM 1025 N N . ASP A 1 127 ? -8.568 -5.483 -6.766 1.00 93.38 127 ASP A N 1
ATOM 1026 C CA . ASP A 1 127 ? -8.422 -5.233 -8.211 1.00 93.38 127 ASP A CA 1
ATOM 1027 C C . ASP A 1 127 ? -9.234 -4.050 -8.792 1.00 93.38 127 ASP A C 1
ATOM 1029 O O . ASP A 1 127 ? -9.100 -3.727 -9.974 1.00 93.38 127 ASP A O 1
ATOM 1033 N N . THR A 1 128 ? -9.983 -3.312 -7.970 1.00 97.25 128 THR A N 1
ATOM 1034 C CA . THR A 1 128 ? -10.607 -2.035 -8.349 1.00 97.25 128 THR A CA 1
ATOM 1035 C C . THR A 1 128 ? -9.598 -0.900 -8.229 1.00 97.25 128 THR A C 1
ATOM 1037 O O . THR A 1 128 ? -9.038 -0.665 -7.160 1.00 97.25 128 THR A O 1
ATOM 1040 N N . LYS A 1 129 ? -9.359 -0.172 -9.324 1.00 97.56 129 LYS A N 1
ATOM 1041 C CA . LYS A 1 129 ? -8.445 0.978 -9.346 1.00 97.56 129 LYS A CA 1
ATOM 1042 C C . LYS A 1 129 ? -8.960 2.102 -8.442 1.00 97.56 129 LYS A C 1
ATOM 1044 O O . LYS A 1 129 ? -10.091 2.546 -8.610 1.00 97.56 129 LYS A O 1
ATOM 1049 N N . LEU A 1 130 ? -8.097 2.597 -7.557 1.00 97.38 130 LEU A N 1
ATOM 1050 C CA . LEU A 1 130 ? -8.368 3.748 -6.696 1.00 97.38 130 LEU A CA 1
ATOM 1051 C C . LEU A 1 130 ? -7.822 5.041 -7.317 1.00 97.38 130 LEU A C 1
ATOM 1053 O O . LEU A 1 130 ? -8.539 6.036 -7.392 1.00 97.38 130 LEU A O 1
ATOM 1057 N N . GLY A 1 131 ? -6.570 5.022 -7.798 1.00 94.56 131 GLY A N 1
ATOM 1058 C CA . GLY A 1 131 ? -5.891 6.189 -8.381 1.00 94.56 131 GLY A CA 1
ATOM 1059 C C . GLY A 1 131 ? -4.377 6.113 -8.327 1.00 94.56 131 GLY A C 1
ATOM 1060 O O . GLY A 1 131 ? -3.843 5.249 -7.595 1.00 94.56 131 GLY A O 1
#

Sequence (131 aa):
MRKSIVSLLSIPLLLLSMNSLSAEFKQVGQSRFEYYFWDVYDAKLATPTGQYQFGQHPSKLSLTYLRDFAAKDIVKATNEQWQHLGKTQLLGKFDQQLLALWPDIKEGETLSFITDMQGVGTFYHNDTKLG